Protein AF-A0A182EUJ2-F1 (afdb_monomer_lite)

InterPro domains:
  IPR006034 Asparaginase/glutaminase-like [PIRSF001220] (4-24)
  IPR006034 Asparaginase/glutaminase-like [PS51732] (6-76)
  IPR020827 Asparaginase/glutaminase, active site 1 [PS00144] (10-18)
  IPR036152 Asparaginase/glutaminase-like superfamily [SSF53774] (7-48)
  IPR037152 L-asparaginase, N-terminal domain superfamily [G3DSA:3.40.50.1170] (5-76)

pLDDT: mean 93.36, std 7.99, range [45.97, 97.69]

Secondary structure (DSSP, 8-state):
--PPEEEE------SGGGEEEETTEEEE-TTHHHHHHHT-TTT--HHHHHHHSTT-SSPPEEPPPPTT-SSEEEE-

Foldseek 3Di:
DPQAADEEEDDPPDDQQQWDQDPNDTDHDPCRNVVVQCPDLQWAPPVVQCVPVVPPPDGWGWGPDDPPDSHIYTYD

Organism: Onchocerca ochengi (NCBI:txid42157)

Sequence (76 aa):
MLCEEARVLVLYTGGTIGMKCIDGVYQPEANYLPHAIRDLSLLNDEDYVSANYADAEVKPYCLPPLQHSEKRIVYW

Structure (mmCIF, N/CA/C/O backbone):
data_AF-A0A182EUJ2-F1
#
_entry.id   AF-A0A182EUJ2-F1
#
loop_
_atom_site.group_PDB
_atom_site.id
_atom_site.type_symbol
_atom_site.label_atom_id
_atom_site.label_alt_id
_atom_site.label_comp_id
_atom_site.label_asym_id
_atom_site.label_entity_id
_atom_site.label_seq_id
_atom_site.pdbx_PDB_ins_code
_atom_site.Cartn_x
_atom_site.Cartn_y
_atom_site.Cartn_z
_atom_site.occupancy
_atom_site.B_iso_or_equiv
_atom_site.auth_seq_id
_atom_site.auth_comp_id
_atom_site.auth_asym_id
_atom_site.auth_atom_id
_atom_site.pdbx_PDB_model_num
ATOM 1 N N . MET A 1 1 ? -8.781 1.176 24.637 1.00 45.97 1 MET A N 1
ATOM 2 C CA . MET A 1 1 ? -9.994 1.180 23.793 1.00 45.97 1 MET A CA 1
ATOM 3 C C . MET A 1 1 ? -9.607 0.512 22.487 1.00 45.97 1 MET A C 1
ATOM 5 O O . MET A 1 1 ? -8.697 1.010 21.841 1.00 45.97 1 MET A O 1
ATOM 9 N N . LEU A 1 2 ? -10.170 -0.658 22.169 1.00 55.16 2 LEU A N 1
ATOM 10 C CA . LEU A 1 2 ? -9.924 -1.302 20.874 1.00 55.16 2 LEU A CA 1
ATOM 11 C C . LEU A 1 2 ? -10.647 -0.459 19.819 1.00 55.16 2 LEU A C 1
ATOM 13 O O . LEU A 1 2 ? -11.869 -0.352 19.848 1.00 55.16 2 LEU A O 1
ATOM 17 N N . CYS A 1 3 ? -9.883 0.227 18.980 1.00 70.12 3 CYS A N 1
ATOM 18 C CA . CYS A 1 3 ? -10.407 1.014 17.871 1.00 70.12 3 CYS A CA 1
ATOM 19 C C . CYS A 1 3 ? -10.868 0.032 16.783 1.00 70.12 3 CYS A C 1
ATOM 21 O O . CYS A 1 3 ? -10.099 -0.853 16.409 1.00 70.12 3 CYS A O 1
ATOM 23 N N . GLU A 1 4 ? -12.122 0.127 16.331 1.00 92.19 4 GLU A N 1
ATOM 24 C CA . GLU A 1 4 ? -12.628 -0.749 15.268 1.00 92.19 4 GLU A CA 1
ATOM 25 C C . GLU A 1 4 ? -11.830 -0.555 13.972 1.00 92.19 4 GLU A C 1
ATOM 27 O O . GLU A 1 4 ? -11.433 0.558 13.627 1.00 92.19 4 GLU A O 1
ATOM 32 N N . GLU A 1 5 ? -11.634 -1.634 13.217 1.00 95.62 5 GLU A N 1
ATOM 33 C CA . GLU A 1 5 ? -10.940 -1.587 11.932 1.00 95.62 5 GLU A CA 1
ATOM 34 C C . GLU A 1 5 ? -11.925 -1.581 10.758 1.00 95.62 5 GLU A C 1
ATOM 36 O O . GLU A 1 5 ? -12.888 -2.350 10.717 1.00 95.62 5 GLU A O 1
ATOM 41 N N . ALA A 1 6 ? -11.643 -0.754 9.755 1.00 95.88 6 ALA A N 1
ATOM 42 C CA . ALA A 1 6 ? -12.168 -0.892 8.405 1.00 95.88 6 ALA A CA 1
ATOM 43 C C . ALA A 1 6 ? -11.093 -1.546 7.527 1.00 95.88 6 ALA A C 1
ATOM 45 O O . ALA A 1 6 ? -9.960 -1.068 7.473 1.00 95.88 6 ALA A O 1
ATOM 46 N N . ARG A 1 7 ? -11.447 -2.641 6.848 1.00 97.06 7 ARG A N 1
ATOM 47 C CA . ARG A 1 7 ? -10.516 -3.463 6.063 1.00 97.06 7 ARG A CA 1
ATOM 48 C C . ARG A 1 7 ? -10.726 -3.236 4.573 1.00 97.06 7 ARG A C 1
ATOM 50 O O . ARG A 1 7 ? -11.846 -3.388 4.090 1.00 97.06 7 ARG A O 1
ATOM 57 N N . VAL A 1 8 ? -9.658 -2.893 3.860 1.00 97.69 8 VAL A N 1
ATOM 58 C CA . VAL A 1 8 ? -9.687 -2.588 2.423 1.00 97.69 8 VAL A CA 1
ATOM 59 C C . VAL A 1 8 ? -8.687 -3.474 1.684 1.00 97.69 8 VAL A C 1
ATOM 61 O O . VAL A 1 8 ? -7.552 -3.621 2.117 1.00 97.69 8 VAL A O 1
ATOM 64 N N . LEU A 1 9 ? -9.098 -4.052 0.557 1.00 97.56 9 LEU A N 1
ATOM 65 C CA . LEU A 1 9 ? -8.190 -4.747 -0.356 1.00 97.56 9 LEU A CA 1
ATOM 66 C C . LEU A 1 9 ? -7.826 -3.811 -1.511 1.00 97.56 9 LEU A C 1
ATOM 68 O O . LEU A 1 9 ? -8.713 -3.332 -2.220 1.00 97.56 9 LEU A O 1
ATOM 72 N N . VAL A 1 10 ? -6.536 -3.564 -1.707 1.00 96.12 10 VAL A N 1
ATOM 73 C CA . VAL A 1 10 ? -5.995 -2.707 -2.760 1.00 96.12 10 VAL A CA 1
ATOM 74 C C . VAL A 1 10 ? -5.411 -3.583 -3.863 1.00 96.12 10 VAL A C 1
ATOM 76 O O . VAL A 1 10 ? -4.336 -4.161 -3.752 1.00 96.12 10 VAL A O 1
ATOM 79 N N . LEU A 1 11 ? -6.123 -3.658 -4.987 1.00 95.56 11 LEU A N 1
ATOM 80 C CA . LEU A 1 11 ? -5.661 -4.387 -6.165 1.00 95.56 11 LEU A CA 1
ATOM 81 C C . LEU A 1 11 ? -4.873 -3.453 -7.086 1.00 95.56 11 LEU A C 1
ATOM 83 O O . LEU A 1 11 ? -5.443 -2.728 -7.902 1.00 95.56 11 LEU A O 1
ATOM 87 N N . TYR A 1 12 ? -3.548 -3.473 -6.953 1.00 93.69 12 TYR A N 1
ATOM 88 C CA . TYR A 1 12 ? -2.649 -2.723 -7.825 1.00 93.69 12 TYR A CA 1
ATOM 89 C C . TYR A 1 12 ? -2.394 -3.485 -9.134 1.00 93.69 12 TYR A C 1
ATOM 91 O O . TYR A 1 12 ? -1.655 -4.466 -9.168 1.00 93.69 12 TYR A O 1
ATOM 99 N N . THR A 1 13 ? -3.006 -3.021 -10.225 1.00 94.50 13 THR A N 1
ATOM 100 C CA . THR A 1 13 ? -2.904 -3.644 -11.559 1.00 94.50 13 THR A CA 1
ATOM 101 C C . THR A 1 13 ? -1.792 -3.060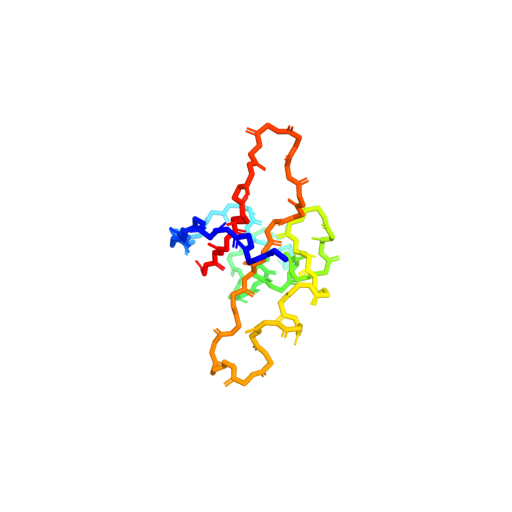 -12.435 1.00 94.50 13 THR A C 1
ATOM 103 O O . THR A 1 13 ? -1.599 -3.515 -13.562 1.00 94.50 13 THR A O 1
ATOM 106 N N . GLY A 1 14 ? -1.051 -2.065 -11.940 1.00 92.69 14 GLY A N 1
ATOM 107 C CA . GLY A 1 14 ? -0.013 -1.360 -12.688 1.00 92.69 14 GLY A CA 1
ATOM 108 C C . GLY A 1 14 ? -0.370 0.098 -12.987 1.00 92.69 14 GLY A C 1
ATOM 109 O O . GLY A 1 14 ? -1.094 0.756 -12.242 1.00 92.69 14 GLY A O 1
ATOM 110 N N . GLY A 1 15 ? 0.161 0.609 -14.098 1.00 94.00 15 GLY A N 1
ATOM 111 C CA . GLY A 1 15 ? 0.095 2.027 -14.454 1.00 94.00 15 GLY A CA 1
ATOM 112 C C . GLY A 1 15 ? 1.264 2.834 -13.885 1.00 94.00 15 GLY A C 1
ATOM 113 O O . GLY A 1 15 ? 2.097 2.323 -13.139 1.00 94.00 15 GLY A O 1
ATOM 114 N N . THR A 1 16 ? 1.339 4.110 -14.262 1.00 96.00 16 THR A N 1
ATOM 115 C CA . THR A 1 16 ? 2.512 4.965 -14.012 1.00 96.00 16 THR A CA 1
ATOM 116 C C . THR A 1 16 ? 2.862 5.129 -12.530 1.00 96.00 16 THR A C 1
ATOM 118 O O . THR A 1 16 ? 4.031 5.304 -12.202 1.00 96.00 16 THR A O 1
ATOM 121 N N . ILE A 1 17 ? 1.881 5.020 -11.626 1.00 95.19 17 ILE A N 1
ATOM 122 C CA . ILE A 1 17 ? 2.055 5.231 -10.178 1.00 95.19 17 ILE A CA 1
ATOM 123 C C . ILE A 1 17 ? 3.085 4.293 -9.524 1.00 95.19 17 ILE A C 1
ATOM 125 O O . ILE A 1 17 ? 3.702 4.673 -8.535 1.00 95.19 17 ILE A O 1
ATOM 129 N N . GLY A 1 18 ? 3.310 3.096 -10.074 1.00 95.12 18 GLY A N 1
ATOM 130 C CA . GLY A 1 18 ? 4.356 2.182 -9.604 1.00 95.12 18 GLY A CA 1
ATOM 131 C C . GLY A 1 18 ? 5.371 1.823 -10.684 1.00 95.12 18 GLY A C 1
ATOM 132 O O . GLY A 1 18 ? 5.908 0.716 -10.677 1.00 95.12 18 GLY A O 1
ATOM 133 N N . MET A 1 19 ? 5.626 2.739 -11.619 1.00 96.81 19 MET A N 1
ATOM 134 C CA . MET A 1 19 ? 6.730 2.617 -12.569 1.00 96.81 19 MET A CA 1
ATOM 135 C C . MET A 1 19 ? 8.017 3.233 -12.015 1.00 96.81 19 MET A C 1
ATOM 137 O O . MET A 1 19 ? 7.982 4.203 -11.258 1.00 96.81 19 MET A O 1
ATOM 141 N N . LYS A 1 20 ? 9.162 2.720 -12.468 1.00 95.81 20 LYS A N 1
ATOM 142 C CA . LYS A 1 20 ? 10.475 3.358 -12.293 1.00 95.81 20 LYS A CA 1
ATOM 143 C C . LYS A 1 20 ? 11.027 3.794 -13.643 1.00 95.81 20 LYS A C 1
ATOM 145 O O . LYS A 1 20 ? 10.758 3.153 -14.657 1.00 95.81 20 LYS A O 1
ATOM 150 N N . CYS A 1 21 ? 11.820 4.862 -13.635 1.00 96.00 21 CYS A N 1
ATOM 151 C CA . CYS A 1 21 ? 12.630 5.230 -14.789 1.00 96.00 21 CYS A CA 1
ATOM 152 C C . CYS A 1 21 ? 13.844 4.297 -14.850 1.00 96.00 21 CYS A C 1
ATOM 154 O O . CYS A 1 21 ? 14.682 4.314 -13.948 1.00 96.00 21 CYS A O 1
ATOM 156 N N . ILE A 1 22 ? 13.903 3.466 -15.885 1.00 95.88 22 ILE A N 1
ATOM 157 C CA . ILE A 1 22 ? 14.991 2.527 -16.155 1.00 95.88 22 ILE A CA 1
ATOM 158 C C . ILE A 1 22 ? 15.445 2.821 -17.583 1.00 95.88 22 ILE A C 1
ATOM 160 O O . ILE A 1 22 ? 14.626 2.860 -18.497 1.00 95.88 22 ILE A O 1
ATOM 164 N N . ASP A 1 23 ? 16.727 3.143 -17.752 1.00 95.94 23 ASP A N 1
ATOM 165 C CA . ASP A 1 23 ? 17.324 3.517 -19.043 1.00 95.94 23 ASP A CA 1
ATOM 166 C C . ASP A 1 23 ? 16.577 4.641 -19.792 1.00 95.94 23 ASP A C 1
ATOM 168 O O . ASP A 1 23 ? 16.479 4.662 -21.017 1.00 95.94 23 ASP A O 1
ATOM 172 N N . GLY A 1 24 ? 16.047 5.611 -19.040 1.00 96.81 24 GLY A N 1
ATOM 173 C CA . GLY A 1 24 ? 15.386 6.798 -19.591 1.00 96.81 24 GLY A CA 1
ATOM 174 C C . GLY A 1 24 ? 13.914 6.609 -19.966 1.00 96.81 24 GLY A C 1
ATOM 175 O O . GLY A 1 24 ? 13.301 7.550 -20.470 1.00 96.81 24 GLY A O 1
ATOM 176 N N . VAL A 1 25 ? 13.324 5.441 -19.696 1.00 97.00 25 VAL A N 1
ATOM 177 C CA . VAL A 1 25 ? 11.897 5.172 -19.919 1.00 97.00 25 VAL A CA 1
ATOM 178 C C . VAL A 1 25 ? 11.220 4.669 -18.647 1.00 97.00 25 VAL A C 1
ATOM 180 O O . VAL A 1 25 ? 11.826 3.986 -17.825 1.00 97.00 25 VAL A O 1
ATOM 183 N N . TYR A 1 26 ? 9.944 5.011 -18.468 1.00 97.19 26 TYR A N 1
ATOM 184 C CA . TYR A 1 26 ? 9.150 4.475 -17.365 1.00 97.19 26 TYR A CA 1
ATOM 185 C C . TYR A 1 26 ? 8.609 3.098 -17.723 1.00 97.19 26 TYR A C 1
ATOM 187 O O . TYR A 1 26 ? 7.936 2.936 -18.740 1.00 97.19 26 TYR A O 1
ATOM 195 N N . GLN A 1 27 ? 8.863 2.126 -16.853 1.00 96.94 27 GLN A N 1
ATOM 196 C CA . GLN A 1 27 ? 8.337 0.774 -16.993 1.00 96.94 27 GLN A CA 1
ATOM 197 C C . GLN A 1 27 ? 7.789 0.245 -15.663 1.00 96.94 27 GLN A C 1
ATOM 199 O O . GLN A 1 27 ? 8.233 0.701 -14.601 1.00 96.94 27 GLN A O 1
ATOM 204 N N . PRO A 1 28 ? 6.809 -0.684 -15.690 1.00 95.94 28 PRO A N 1
ATOM 205 C CA . PRO A 1 28 ? 6.298 -1.310 -14.477 1.00 95.94 28 PRO A CA 1
ATOM 206 C C . PRO A 1 28 ? 7.423 -2.010 -13.720 1.00 95.94 28 PRO A C 1
ATOM 208 O O . PRO A 1 28 ? 8.154 -2.809 -14.298 1.00 95.94 28 PRO A O 1
ATOM 211 N N . GLU A 1 29 ? 7.526 -1.732 -12.426 1.00 95.56 29 GLU A N 1
ATOM 212 C CA . GLU A 1 29 ? 8.483 -2.382 -11.541 1.00 95.56 29 GLU A CA 1
ATOM 213 C C . GLU A 1 29 ? 7.712 -3.131 -10.455 1.00 95.56 29 GLU A C 1
ATOM 215 O O . GLU A 1 29 ? 6.919 -2.546 -9.706 1.00 95.56 29 GLU A O 1
ATOM 220 N N . ALA A 1 30 ? 7.949 -4.438 -10.361 1.00 93.62 30 ALA A N 1
ATOM 221 C CA . ALA A 1 30 ? 7.276 -5.276 -9.382 1.00 93.62 30 ALA A CA 1
ATOM 222 C C . ALA A 1 30 ? 7.553 -4.777 -7.958 1.00 93.62 30 ALA A C 1
ATOM 224 O O . ALA A 1 30 ? 8.689 -4.492 -7.581 1.00 93.62 30 ALA A O 1
ATOM 225 N N . ASN A 1 31 ? 6.493 -4.684 -7.156 1.00 92.06 31 ASN A N 1
ATOM 226 C CA . ASN A 1 31 ? 6.530 -4.277 -5.753 1.00 92.06 31 ASN A CA 1
ATOM 227 C C . ASN A 1 31 ? 7.096 -2.874 -5.472 1.00 92.06 31 ASN A C 1
ATOM 229 O O . ASN A 1 31 ? 7.190 -2.512 -4.304 1.00 92.06 31 ASN A O 1
ATOM 233 N N . TYR A 1 32 ? 7.427 -2.048 -6.470 1.00 94.19 32 TYR A N 1
ATOM 234 C CA . TYR A 1 32 ? 7.997 -0.724 -6.204 1.00 94.19 32 TYR A CA 1
ATOM 235 C C . TYR A 1 32 ? 7.078 0.156 -5.354 1.00 94.19 32 TYR A C 1
ATOM 237 O O . TYR A 1 32 ? 7.502 0.673 -4.323 1.00 94.19 32 TYR A O 1
ATOM 245 N N . LEU A 1 33 ? 5.815 0.279 -5.765 1.00 93.94 33 LEU A N 1
ATOM 246 C CA . LEU A 1 33 ? 4.827 1.083 -5.055 1.00 93.94 33 LEU A CA 1
ATOM 247 C C . LEU A 1 33 ? 4.572 0.568 -3.622 1.00 93.94 33 LEU A C 1
ATOM 249 O O . LEU A 1 33 ? 4.684 1.371 -2.701 1.00 93.94 33 LEU A O 1
ATOM 253 N N . PRO A 1 34 ? 4.308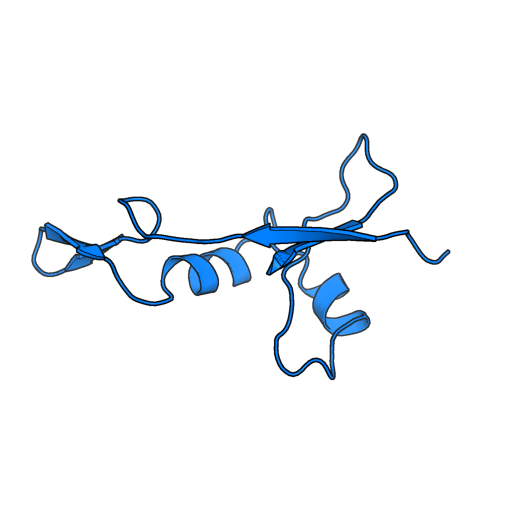 -0.735 -3.384 1.00 92.56 34 PRO A N 1
ATOM 254 C CA . PRO A 1 34 ? 4.196 -1.277 -2.030 1.00 92.56 34 PRO A CA 1
ATOM 255 C C . PRO A 1 34 ? 5.388 -0.955 -1.120 1.00 92.56 34 PRO A C 1
ATOM 257 O O . PRO A 1 34 ? 5.181 -0.570 0.032 1.00 92.56 34 PRO A O 1
ATOM 260 N N . HIS A 1 35 ? 6.625 -1.074 -1.616 1.00 92.38 35 HIS A N 1
ATOM 261 C CA . HIS A 1 35 ? 7.809 -0.720 -0.828 1.00 92.38 35 HIS A CA 1
ATOM 262 C C . HIS A 1 35 ? 7.846 0.780 -0.534 1.00 92.38 35 HIS A C 1
ATOM 264 O O . HIS A 1 35 ? 8.003 1.162 0.617 1.00 92.38 35 HIS A O 1
ATOM 270 N N . ALA A 1 36 ? 7.602 1.627 -1.538 1.00 92.81 36 ALA A N 1
ATOM 271 C CA . ALA A 1 36 ? 7.563 3.073 -1.343 1.00 92.81 36 ALA A CA 1
ATOM 272 C C . ALA A 1 36 ? 6.497 3.496 -0.317 1.00 92.81 36 ALA A C 1
ATOM 274 O O . ALA A 1 36 ? 6.739 4.387 0.488 1.00 92.81 36 ALA A O 1
ATOM 275 N N . ILE A 1 37 ? 5.331 2.841 -0.305 1.00 95.25 37 ILE A N 1
ATOM 276 C CA . ILE A 1 37 ? 4.260 3.118 0.662 1.00 95.25 37 ILE A CA 1
ATOM 277 C C . ILE A 1 37 ? 4.674 2.752 2.095 1.00 95.25 37 ILE A C 1
ATOM 279 O O . ILE A 1 37 ? 4.242 3.438 3.019 1.00 95.25 37 ILE A O 1
ATOM 283 N N . ARG A 1 38 ? 5.507 1.718 2.309 1.00 93.25 38 ARG A N 1
ATOM 284 C CA . ARG A 1 38 ? 5.947 1.325 3.665 1.00 93.25 38 ARG A CA 1
ATOM 285 C C . ARG A 1 38 ? 6.667 2.459 4.380 1.00 93.25 38 ARG A C 1
ATOM 287 O O . ARG A 1 38 ? 6.413 2.668 5.562 1.00 93.25 38 ARG A O 1
ATOM 294 N N . ASP A 1 39 ? 7.477 3.206 3.641 1.00 91.62 39 ASP A N 1
ATOM 295 C CA . ASP A 1 39 ? 8.305 4.283 4.182 1.00 91.62 39 ASP A CA 1
ATOM 296 C C . ASP A 1 39 ? 7.547 5.624 4.282 1.00 91.62 39 ASP A C 1
ATOM 298 O O . ASP A 1 39 ? 8.044 6.599 4.851 1.00 91.62 39 ASP A O 1
ATOM 302 N N . LEU A 1 40 ? 6.332 5.709 3.727 1.00 95.56 40 LEU A N 1
ATOM 303 C CA . LEU A 1 40 ? 5.519 6.923 3.725 1.00 95.56 40 LEU A CA 1
ATOM 304 C C . LEU A 1 40 ? 4.582 6.952 4.934 1.00 95.56 40 LEU A C 1
ATOM 306 O O . LEU A 1 40 ? 3.489 6.391 4.901 1.00 95.56 40 LEU A O 1
ATOM 310 N N . SER A 1 41 ? 4.953 7.710 5.967 1.00 95.38 41 SER A N 1
ATOM 311 C CA . SER A 1 41 ? 4.177 7.833 7.214 1.00 95.38 41 SER A CA 1
ATOM 312 C C . SER A 1 41 ? 2.735 8.322 7.028 1.00 95.38 41 SER A C 1
ATOM 314 O O . SER A 1 41 ? 1.868 8.002 7.831 1.00 95.38 41 SER A O 1
ATOM 316 N N . LEU A 1 42 ? 2.443 9.061 5.953 1.00 95.75 42 LEU A N 1
ATOM 317 C CA . LEU A 1 42 ? 1.079 9.492 5.614 1.00 95.75 42 LEU A CA 1
ATOM 318 C C . LEU A 1 42 ? 0.178 8.338 5.146 1.00 95.75 42 LEU A C 1
ATOM 320 O O . LEU A 1 42 ? -1.044 8.470 5.166 1.00 95.75 42 LEU A O 1
ATOM 324 N N . LEU A 1 43 ? 0.772 7.231 4.703 1.00 97.00 43 LEU A N 1
ATOM 325 C CA . LEU A 1 43 ? 0.077 6.058 4.179 1.00 97.00 43 LEU A CA 1
ATOM 326 C C . LEU A 1 43 ? 0.321 4.801 5.026 1.00 97.00 43 LEU A C 1
ATOM 328 O O . LEU A 1 43 ? -0.431 3.838 4.891 1.00 97.00 43 LEU A O 1
ATOM 332 N N . ASN A 1 44 ? 1.325 4.797 5.902 1.00 97.44 44 ASN A N 1
ATOM 333 C CA . ASN A 1 44 ? 1.676 3.652 6.731 1.00 97.44 44 ASN A CA 1
ATOM 334 C C . ASN A 1 44 ? 2.079 4.080 8.154 1.00 97.44 44 ASN A C 1
ATOM 336 O O . ASN A 1 44 ? 3.185 4.557 8.391 1.00 97.44 44 ASN A O 1
ATOM 340 N N . ASP A 1 45 ? 1.178 3.870 9.108 1.00 96.81 45 ASP A N 1
ATOM 341 C CA . ASP A 1 45 ? 1.431 3.924 10.546 1.00 96.81 45 ASP A CA 1
ATOM 342 C C . ASP A 1 45 ? 2.116 2.618 10.976 1.00 96.81 45 ASP A C 1
ATOM 344 O O . ASP A 1 45 ? 1.470 1.610 11.287 1.00 96.81 45 ASP A O 1
ATOM 348 N N . GLU A 1 46 ? 3.446 2.625 10.912 1.00 95.56 46 GLU A N 1
ATOM 349 C CA . GLU A 1 46 ? 4.288 1.465 11.209 1.00 95.56 46 GLU A CA 1
ATOM 350 C C . GLU A 1 46 ? 4.181 1.014 12.671 1.00 95.56 46 GLU A C 1
ATOM 352 O O . GLU A 1 46 ? 4.199 -0.192 12.937 1.00 95.56 46 GLU A O 1
ATOM 357 N N . ASP A 1 47 ? 4.005 1.951 13.604 1.00 95.50 47 AS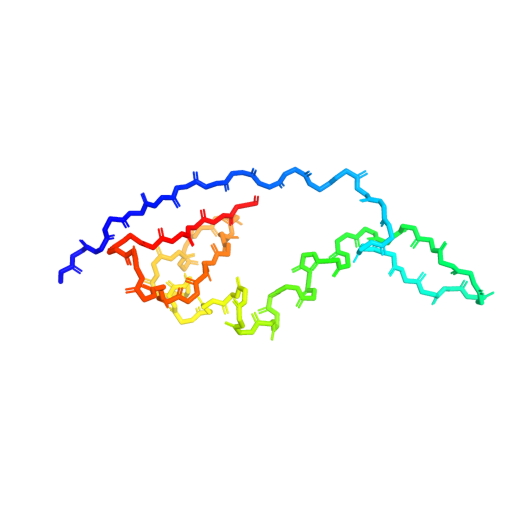P A N 1
ATOM 358 C CA . ASP A 1 47 ? 3.854 1.654 15.029 1.00 95.50 47 ASP A CA 1
ATOM 359 C C . ASP A 1 47 ? 2.582 0.837 15.270 1.00 95.50 47 ASP A C 1
ATOM 361 O O . ASP A 1 47 ? 2.605 -0.188 15.959 1.00 95.50 47 ASP A O 1
ATOM 365 N N . TYR A 1 48 ? 1.471 1.237 14.643 1.00 95.56 48 TYR A N 1
ATOM 366 C CA . TYR A 1 48 ? 0.219 0.492 14.728 1.00 95.56 48 TYR A CA 1
ATOM 367 C C . TYR A 1 48 ? 0.349 -0.911 14.127 1.00 95.56 48 TYR A C 1
ATOM 369 O O . TYR A 1 48 ? -0.084 -1.888 14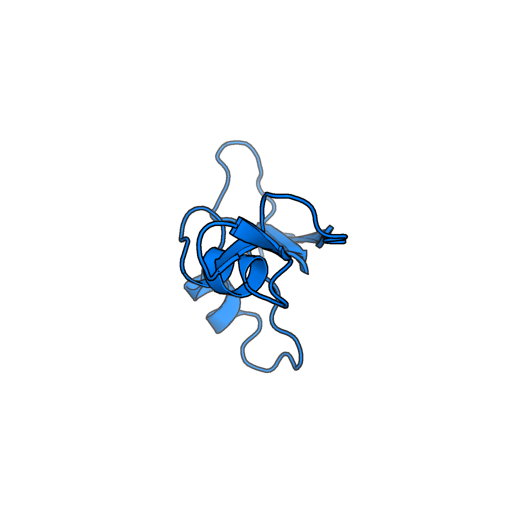.744 1.00 95.56 48 TYR A O 1
ATOM 377 N N . VAL A 1 49 ? 0.958 -1.036 12.943 1.00 95.81 49 VAL A N 1
ATOM 378 C CA . VAL A 1 49 ? 1.154 -2.341 12.290 1.00 95.81 49 VAL A CA 1
ATOM 379 C C . VAL A 1 49 ? 2.050 -3.240 13.143 1.00 95.81 49 VAL A C 1
ATOM 381 O O . VAL A 1 49 ? 1.722 -4.404 13.357 1.00 95.81 49 VAL A O 1
ATOM 384 N N . SER A 1 50 ? 3.140 -2.708 13.690 1.00 95.19 50 SER A N 1
ATOM 385 C CA . SER A 1 50 ? 4.075 -3.470 14.521 1.00 95.19 50 SER A CA 1
ATOM 386 C C . SER A 1 50 ? 3.449 -3.925 15.837 1.00 95.19 50 SER A C 1
ATOM 388 O O . SER A 1 50 ? 3.691 -5.050 16.261 1.00 95.19 50 SER A O 1
ATOM 390 N N . ALA A 1 51 ? 2.606 -3.101 16.463 1.00 95.69 51 ALA A N 1
ATOM 391 C CA . ALA A 1 51 ? 1.951 -3.447 17.723 1.00 95.69 51 ALA A CA 1
ATOM 392 C C . ALA A 1 51 ? 0.805 -4.465 17.571 1.00 95.69 51 ALA A C 1
ATOM 394 O O . ALA A 1 51 ? 0.556 -5.234 18.497 1.00 95.69 51 ALA A O 1
ATOM 395 N N . ASN A 1 52 ? 0.097 -4.471 16.434 1.00 95.62 52 ASN A N 1
ATOM 396 C CA . ASN A 1 52 ? -1.134 -5.261 16.258 1.00 95.62 52 ASN A CA 1
ATOM 397 C C . ASN A 1 52 ? -0.985 -6.445 15.286 1.00 95.62 52 ASN A C 1
ATOM 399 O O . ASN A 1 52 ? -1.778 -7.381 15.340 1.00 95.62 52 ASN A O 1
ATOM 403 N N . TYR A 1 53 ? 0.024 -6.419 14.409 1.00 95.94 53 TYR A N 1
ATOM 404 C CA . TYR A 1 53 ? 0.244 -7.403 13.342 1.00 95.94 53 TYR A CA 1
ATOM 405 C C . TYR A 1 53 ? 1.689 -7.932 13.321 1.00 95.94 53 TYR A C 1
ATOM 407 O O . TYR A 1 53 ? 2.199 -8.305 12.263 1.00 95.94 53 TYR A O 1
ATOM 415 N N . ALA A 1 54 ? 2.363 -7.971 14.478 1.00 94.62 54 ALA A N 1
ATOM 416 C CA . ALA A 1 54 ? 3.738 -8.469 14.598 1.00 94.62 54 ALA A CA 1
ATOM 417 C C . ALA A 1 54 ? 3.911 -9.879 14.004 1.00 94.62 54 ALA A C 1
ATOM 419 O O . ALA A 1 54 ? 4.847 -10.105 13.236 1.00 94.62 54 ALA A O 1
ATOM 420 N N . ASP A 1 55 ? 2.966 -10.773 14.310 1.00 96.12 55 ASP A N 1
ATOM 421 C CA . ASP A 1 55 ? 2.999 -12.197 13.952 1.00 96.12 55 ASP A CA 1
ATOM 422 C C . ASP A 1 55 ? 2.265 -12.522 12.636 1.00 96.12 55 ASP A C 1
ATOM 424 O O . ASP A 1 55 ? 2.083 -13.689 12.288 1.00 96.12 55 ASP A O 1
ATOM 428 N N . ALA A 1 56 ? 1.801 -11.508 11.898 1.00 95.69 56 ALA A N 1
ATOM 429 C CA . ALA A 1 56 ? 1.091 -11.724 10.641 1.00 95.69 56 ALA A CA 1
ATOM 430 C C . ALA A 1 56 ? 2.057 -12.146 9.520 1.00 95.69 56 ALA A C 1
ATOM 432 O O . ALA A 1 56 ? 3.051 -11.466 9.268 1.00 95.69 56 ALA A O 1
ATOM 433 N N . GLU A 1 57 ? 1.720 -13.219 8.794 1.00 95.19 57 GLU A N 1
ATOM 434 C CA . GLU A 1 57 ? 2.488 -13.688 7.625 1.00 95.19 57 GLU A CA 1
ATOM 435 C C . GLU A 1 57 ? 2.576 -12.607 6.535 1.00 95.19 57 GLU A C 1
ATOM 437 O O . GLU A 1 57 ? 3.646 -12.344 5.988 1.00 95.19 57 GLU A O 1
ATOM 442 N N . VAL A 1 58 ? 1.455 -11.926 6.272 1.00 93.38 58 VAL A N 1
ATOM 443 C CA . VAL A 1 58 ? 1.388 -10.756 5.392 1.00 93.38 58 VAL A CA 1
ATOM 444 C C . VAL A 1 58 ? 0.930 -9.560 6.211 1.00 93.38 58 VAL A C 1
ATOM 446 O O . VAL A 1 58 ? -0.240 -9.451 6.590 1.00 93.38 58 VAL A O 1
ATOM 449 N N . LYS A 1 59 ? 1.863 -8.646 6.483 1.00 95.25 59 LYS A N 1
ATOM 450 C CA . LYS A 1 59 ? 1.573 -7.436 7.254 1.00 95.25 59 LYS A CA 1
ATOM 451 C C . LYS A 1 59 ? 0.674 -6.497 6.443 1.00 95.25 59 LYS A C 1
ATOM 453 O O . LYS A 1 59 ? 1.059 -6.145 5.326 1.00 95.25 59 LYS A O 1
ATOM 458 N N . PRO A 1 60 ? -0.467 -6.032 6.975 1.00 96.75 60 PRO A N 1
ATOM 459 C CA . PRO A 1 60 ? -1.205 -4.946 6.345 1.00 96.75 60 PRO A CA 1
ATOM 460 C C . PRO A 1 60 ? -0.411 -3.641 6.416 1.00 96.75 60 PRO A C 1
ATOM 462 O O . PRO A 1 60 ? 0.580 -3.516 7.140 1.00 96.75 60 PRO A O 1
ATOM 465 N N . TYR A 1 61 ? -0.871 -2.651 5.675 1.00 97.31 61 TYR A N 1
ATOM 466 C CA . TYR A 1 61 ? -0.612 -1.244 5.934 1.00 97.31 61 TYR A CA 1
ATOM 467 C C . TYR A 1 61 ? -1.730 -0.682 6.806 1.00 97.31 61 TYR A C 1
ATOM 469 O O . TYR A 1 61 ? -2.854 -1.192 6.805 1.00 97.31 61 TYR A O 1
ATOM 477 N N . CYS A 1 62 ? -1.453 0.404 7.519 1.00 97.19 62 CYS A N 1
ATOM 478 C CA . CYS A 1 62 ? -2.489 1.137 8.230 1.00 97.19 62 CYS A CA 1
ATOM 479 C C . CYS A 1 62 ? -2.359 2.627 7.950 1.00 97.19 62 CYS A C 1
ATOM 481 O O . CYS A 1 62 ? -1.275 3.178 8.081 1.00 97.19 62 CYS A O 1
ATOM 483 N N . LEU A 1 63 ? -3.453 3.297 7.593 1.00 96.88 63 LEU A N 1
ATOM 484 C CA . LEU A 1 63 ? -3.427 4.757 7.539 1.00 96.88 63 LEU A CA 1
ATOM 485 C C . LEU A 1 63 ? -3.291 5.326 8.960 1.00 96.88 63 LEU A C 1
ATOM 487 O O . LEU A 1 63 ? -3.847 4.733 9.894 1.00 96.88 63 LEU A O 1
ATOM 491 N N . PRO A 1 64 ? -2.626 6.481 9.137 1.00 95.75 64 PRO A N 1
ATOM 492 C CA . PRO A 1 64 ? -2.668 7.230 10.388 1.00 95.75 64 PRO A CA 1
ATOM 493 C C . PRO A 1 64 ? -4.106 7.560 10.826 1.00 95.75 64 PRO A C 1
ATOM 495 O O . PRO A 1 64 ? -5.032 7.518 10.007 1.00 95.75 64 PRO A O 1
ATOM 498 N N . PRO A 1 65 ? -4.321 7.932 12.102 1.00 94.06 65 PRO A N 1
ATOM 499 C CA . PRO A 1 65 ? -5.626 8.378 12.579 1.00 94.06 65 PRO A CA 1
ATOM 500 C C . PRO A 1 65 ? -6.208 9.496 11.704 1.00 94.06 65 PRO A C 1
ATOM 502 O O . PRO A 1 65 ? -5.547 10.498 11.429 1.00 94.06 65 PRO A O 1
ATOM 505 N N . LEU A 1 66 ? -7.464 9.336 11.289 1.00 90.50 66 LEU A N 1
ATOM 506 C CA . LEU A 1 66 ? -8.168 10.312 10.460 1.00 90.50 66 LEU A CA 1
ATOM 507 C C . LEU A 1 66 ? -9.067 11.190 11.333 1.00 90.50 66 LEU A C 1
ATOM 509 O O . LEU A 1 66 ? -9.768 10.692 12.207 1.00 90.50 66 LEU A O 1
ATOM 513 N N . GLN A 1 67 ? -9.111 12.495 11.054 1.00 86.75 67 GLN A N 1
ATOM 514 C CA . GLN A 1 67 ? -9.865 13.466 11.866 1.00 86.75 67 GLN A CA 1
ATOM 515 C C . GLN A 1 67 ? -11.377 13.188 11.940 1.00 86.75 67 GLN A C 1
ATOM 517 O O . GLN A 1 67 ? -12.031 13.596 12.895 1.00 86.75 67 GLN A O 1
ATOM 522 N N . HIS A 1 68 ? -11.936 12.510 10.936 1.00 87.38 68 HIS A N 1
ATOM 523 C CA . HIS A 1 68 ? -13.377 12.271 10.804 1.00 87.38 68 HIS A CA 1
ATOM 524 C C . HIS A 1 68 ? -13.747 10.781 10.802 1.00 87.38 68 HIS A C 1
ATOM 526 O O . HIS A 1 68 ? -14.820 10.415 10.330 1.00 87.38 68 HIS A O 1
ATOM 532 N N . SER A 1 69 ? -12.863 9.911 11.298 1.00 85.56 69 SER A N 1
ATOM 533 C CA . SER A 1 69 ? -13.143 8.481 11.441 1.00 85.56 69 SER A CA 1
ATOM 534 C C . SER A 1 69 ? -12.623 7.973 12.774 1.00 85.56 69 SER A C 1
ATOM 536 O O . SER A 1 69 ? -11.438 8.083 13.072 1.00 85.56 69 SER A O 1
ATOM 538 N N . GLU A 1 70 ? -13.504 7.337 13.539 1.00 87.88 70 GLU A N 1
ATOM 539 C CA . GLU A 1 70 ? -13.126 6.609 14.752 1.00 87.88 70 GLU A CA 1
ATOM 540 C C . GLU A 1 70 ? -12.591 5.203 14.453 1.00 87.88 70 GLU A C 1
ATOM 542 O O . GLU A 1 70 ? -12.218 4.487 15.377 1.00 87.88 70 GLU A O 1
ATOM 547 N N . LYS A 1 71 ? -12.566 4.791 13.176 1.00 93.25 71 LYS A N 1
ATOM 548 C CA . LYS A 1 71 ? -12.029 3.501 12.731 1.00 93.25 71 LYS A CA 1
ATOM 549 C C . LYS A 1 71 ? -10.613 3.634 12.193 1.00 93.25 71 LYS A C 1
ATOM 551 O O . LYS A 1 71 ? -10.323 4.578 11.451 1.00 93.25 71 LYS A O 1
ATOM 556 N N . ARG A 1 72 ? -9.769 2.638 12.474 1.00 94.81 72 ARG A N 1
ATOM 557 C CA . ARG A 1 72 ? -8.480 2.452 11.791 1.00 94.81 72 ARG A CA 1
ATOM 558 C C . ARG A 1 72 ? -8.716 1.848 10.417 1.00 94.81 72 ARG A C 1
ATOM 560 O O . ARG A 1 72 ? -9.411 0.845 10.296 1.00 94.81 72 ARG A O 1
ATOM 567 N N . ILE A 1 73 ? -8.128 2.438 9.382 1.00 96.50 73 ILE A N 1
ATOM 568 C CA . ILE A 1 73 ? -8.155 1.852 8.040 1.00 96.50 73 ILE A CA 1
ATOM 569 C C . ILE A 1 73 ? -6.917 0.979 7.894 1.00 96.50 73 ILE A C 1
ATOM 571 O O . ILE A 1 73 ? -5.797 1.489 7.902 1.00 96.50 73 ILE A O 1
ATOM 575 N N . VAL A 1 74 ? -7.131 -0.325 7.770 1.00 97.19 74 VAL A N 1
ATOM 576 C CA . VAL A 1 74 ? -6.086 -1.303 7.464 1.00 97.19 74 VAL A CA 1
ATOM 577 C C . VAL A 1 74 ? -6.298 -1.820 6.052 1.00 97.19 74 VAL A C 1
ATOM 579 O O . VAL A 1 74 ? -7.436 -2.046 5.623 1.00 97.19 74 VAL A O 1
ATOM 582 N N . TYR A 1 75 ? -5.211 -1.963 5.307 1.00 97.56 75 TYR A N 1
ATOM 583 C CA . TYR A 1 75 ? -5.292 -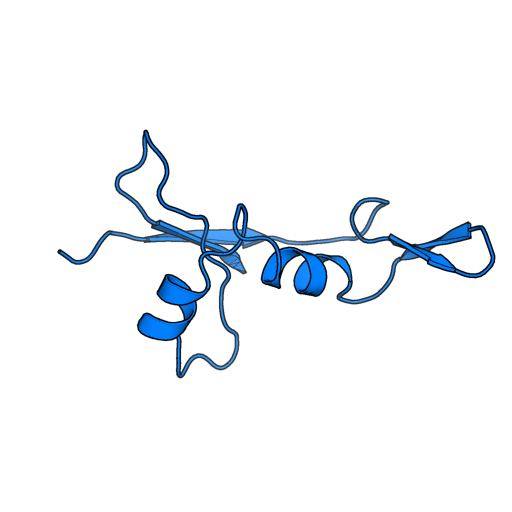2.350 3.910 1.00 97.56 75 TYR A CA 1
ATOM 584 C C . TYR A 1 75 ? -4.158 -3.271 3.480 1.00 97.56 75 TYR A C 1
ATOM 586 O O . TYR A 1 75 ? -3.061 -3.232 4.038 1.00 97.56 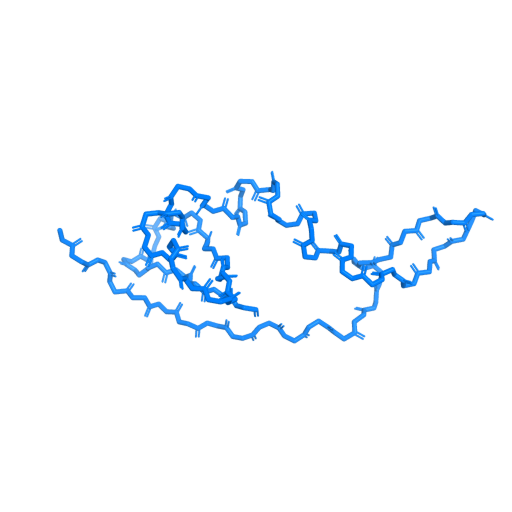75 TYR A O 1
ATOM 594 N N . TRP A 1 76 ? -4.468 -4.115 2.499 1.00 95.56 76 TRP A N 1
ATOM 595 C CA . TRP A 1 76 ? -3.557 -5.076 1.878 1.00 95.56 76 TRP A CA 1
ATOM 596 C C . TRP A 1 76 ? -3.373 -4.738 0.411 1.00 95.56 76 TRP A C 1
ATOM 598 O O . TRP A 1 76 ? -4.409 -4.454 -0.233 1.00 95.56 76 TRP A O 1
#

Radius of gyration: 14.62 Å; chains: 1; bounding box: 31×27×44 Å